Protein AF-A0A924NHC7-F1 (afdb_monomer)

Secondary structure (DSSP, 8-state):
----HHHHHHHHHHHHHTS-HHHHHHHHHHHHHHHHHHHHHHHHHT-PPEEEEE-S--HHHHHHHHHHHHHTT---EEEGGGTEEEEEHHHHHHHHHHHHHTT-SGGGGTHHHHHHHHHHSSS--

Nearest PDB structures (foldseek):
  8wkq-assembly1_UI  TM=7.981E-01  e=3.029E-03  Salmonella enterica subsp. enterica serovar Typhimurium str. LT2
  7o72-assembly1_2  TM=4.932E-01  e=1.430E+00  Saccharomyces cerevisiae S288C
  5oqj-assembly1_5  TM=5.121E-01  e=1.097E+00  Saccharomyces cerevisiae S288C
  8ebt-assembly1_D  TM=5.529E-01  e=1.528E+00  Homo sapiens

Radius of gyration: 30.37 Å; Cα contacts (8 Å, |Δi|>4): 88; chains: 1; bounding box: 50×29×104 Å

pLDDT: mean 77.82, std 13.25, range [49.94, 93.06]

Solvent-accessible surface area (backbone atoms only — not comparable to full-atom values): 7342 Å² to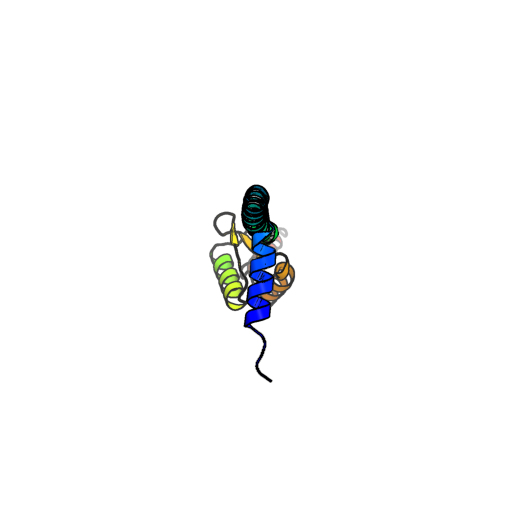tal; per-residue (Å²): 136,78,79,66,57,66,63,51,51,50,50,56,56,51,60,60,70,71,54,52,74,69,54,53,53,51,52,52,52,52,49,52,49,48,51,53,49,47,53,53,46,54,58,59,70,61,59,71,58,67,36,80,68,50,68,83,36,51,69,70,38,35,51,53,52,52,53,50,35,56,73,71,70,50,71,71,46,71,39,82,95,45,23,20,42,26,25,40,52,93,47,37,71,60,47,52,50,54,39,48,74,69,57,48,58,67,65,72,74,60,56,64,56,66,56,52,61,68,66,70,74,75,81,82,126

Structure (mmCIF, N/CA/C/O backbone):
data_AF-A0A924NHC7-F1
#
_entry.id   AF-A0A924NHC7-F1
#
loop_
_atom_site.group_PDB
_atom_site.id
_atom_site.type_symbol
_atom_site.label_atom_id
_atom_site.label_alt_id
_atom_site.label_comp_id
_atom_site.label_asym_id
_atom_site.label_entity_id
_atom_site.label_seq_id
_atom_site.pdbx_PDB_ins_code
_atom_site.Cartn_x
_atom_site.Cartn_y
_atom_site.Cartn_z
_atom_site.occupancy
_atom_site.B_iso_or_equiv
_atom_site.auth_seq_id
_atom_site.auth_comp_id
_atom_site.auth_asym_id
_atom_site.auth_atom_id
_atom_site.pdbx_PDB_model_num
ATOM 1 N N . MET A 1 1 ? -3.392 -10.323 -57.135 1.00 51.34 1 MET A N 1
ATOM 2 C CA . MET A 1 1 ? -2.752 -9.255 -56.338 1.00 51.34 1 MET A CA 1
ATOM 3 C C . MET A 1 1 ? -1.899 -9.929 -55.267 1.00 51.34 1 MET A C 1
ATOM 5 O O . MET A 1 1 ? -2.317 -10.044 -54.127 1.00 51.34 1 MET A O 1
ATOM 9 N N . ALA A 1 2 ? -0.766 -10.514 -55.671 1.00 55.06 2 ALA A N 1
ATOM 10 C CA . ALA A 1 2 ? 0.157 -11.155 -54.738 1.00 55.06 2 ALA A CA 1
ATOM 11 C C . ALA A 1 2 ? 0.988 -10.046 -54.091 1.00 55.06 2 ALA A C 1
ATOM 13 O O . ALA A 1 2 ? 1.581 -9.235 -54.802 1.00 55.06 2 ALA A O 1
ATOM 14 N N . LEU A 1 3 ? 0.944 -9.955 -52.763 1.00 63.12 3 LEU A N 1
ATOM 15 C CA . LEU A 1 3 ? 1.750 -9.003 -52.013 1.00 63.12 3 LEU A CA 1
ATOM 16 C C . LEU A 1 3 ? 3.218 -9.253 -52.351 1.00 63.12 3 LEU A C 1
ATOM 18 O O . LEU A 1 3 ? 3.720 -10.363 -52.191 1.00 63.12 3 LEU A O 1
ATOM 22 N N . ASP A 1 4 ? 3.886 -8.212 -52.833 1.00 67.31 4 ASP A N 1
ATOM 23 C CA . ASP A 1 4 ? 5.310 -8.210 -53.149 1.00 67.31 4 ASP A CA 1
ATOM 24 C C . ASP A 1 4 ? 6.122 -8.156 -51.837 1.00 67.31 4 ASP A C 1
ATOM 26 O O . ASP A 1 4 ? 6.772 -7.175 -51.468 1.00 67.31 4 ASP A O 1
ATOM 30 N N . THR A 1 5 ? 5.970 -9.213 -51.040 1.00 68.69 5 THR A N 1
ATOM 31 C CA . THR A 1 5 ? 6.629 -9.407 -49.749 1.00 68.69 5 THR A CA 1
ATOM 32 C C . THR A 1 5 ? 8.136 -9.586 -49.937 1.00 68.69 5 THR A C 1
ATOM 34 O O . THR A 1 5 ? 8.920 -9.207 -49.064 1.00 68.69 5 THR A O 1
ATOM 37 N N . ASP A 1 6 ? 8.554 -10.096 -51.095 1.00 68.25 6 ASP A N 1
ATOM 38 C CA . ASP A 1 6 ? 9.958 -10.316 -51.429 1.00 68.25 6 ASP A CA 1
ATOM 39 C C . ASP A 1 6 ? 10.716 -9.004 -51.650 1.00 68.25 6 ASP A C 1
ATOM 41 O O . ASP A 1 6 ? 11.822 -8.846 -51.125 1.00 68.25 6 ASP A O 1
ATOM 45 N N . ARG A 1 7 ? 10.117 -7.995 -52.302 1.00 67.25 7 ARG A N 1
ATOM 46 C CA . ARG A 1 7 ? 10.756 -6.671 -52.416 1.00 67.25 7 ARG A CA 1
ATOM 47 C C . ARG A 1 7 ? 10.786 -5.914 -51.096 1.00 67.25 7 ARG A C 1
ATOM 49 O O . ARG A 1 7 ? 11.722 -5.146 -50.875 1.00 67.25 7 ARG A O 1
ATOM 56 N N . MET A 1 8 ? 9.815 -6.127 -50.206 1.00 64.94 8 MET A N 1
ATOM 57 C CA . MET A 1 8 ? 9.848 -5.523 -48.869 1.00 64.94 8 MET A CA 1
ATOM 58 C C . MET A 1 8 ? 10.995 -6.081 -48.029 1.00 64.94 8 MET A C 1
ATOM 60 O O . MET A 1 8 ? 11.789 -5.309 -47.494 1.00 64.94 8 MET A O 1
ATOM 64 N N . LYS A 1 9 ? 11.147 -7.410 -47.979 1.00 65.56 9 LYS A N 1
ATOM 65 C CA . LYS A 1 9 ? 12.276 -8.054 -47.294 1.00 65.56 9 LYS A CA 1
ATOM 66 C C . LYS A 1 9 ? 13.605 -7.595 -47.893 1.00 65.56 9 LYS A C 1
ATOM 68 O O . LYS A 1 9 ? 14.490 -7.187 -47.149 1.00 65.56 9 LYS A O 1
ATOM 73 N N . ALA A 1 10 ? 13.728 -7.561 -49.221 1.00 64.75 10 ALA A N 1
ATOM 74 C CA . ALA A 1 10 ? 14.956 -7.130 -49.889 1.00 64.75 10 ALA A CA 1
ATOM 75 C C . ALA A 1 10 ? 15.346 -5.679 -49.560 1.00 64.75 10 ALA A C 1
ATOM 77 O O . ALA A 1 10 ? 16.526 -5.402 -49.361 1.00 64.75 10 ALA A O 1
ATOM 78 N N . ARG A 1 11 ? 14.378 -4.757 -49.440 1.00 63.84 11 ARG A N 1
ATOM 79 C CA . ARG A 1 11 ? 14.649 -3.366 -49.037 1.00 63.84 11 ARG A CA 1
ATOM 80 C C . ARG A 1 11 ? 15.047 -3.252 -47.571 1.00 63.84 11 ARG A C 1
ATOM 82 O O . ARG A 1 11 ? 16.005 -2.552 -47.275 1.00 63.84 11 ARG A O 1
ATOM 89 N N . VAL A 1 12 ? 14.391 -3.991 -46.680 1.00 67.44 12 VAL A N 1
ATOM 90 C CA . VAL A 1 12 ? 14.758 -4.046 -45.255 1.00 67.44 12 VAL A CA 1
ATOM 91 C C . VAL A 1 12 ? 16.177 -4.600 -45.080 1.00 67.44 12 VAL A C 1
ATOM 93 O O . VAL A 1 12 ? 16.994 -4.006 -44.380 1.00 67.44 12 VAL A O 1
ATOM 96 N N . PHE A 1 13 ? 16.511 -5.686 -45.779 1.00 63.62 13 PHE A N 1
ATOM 97 C CA . PHE A 1 13 ? 17.846 -6.285 -45.738 1.00 63.62 13 PHE A CA 1
ATOM 98 C C . PHE A 1 13 ? 18.919 -5.436 -46.443 1.00 63.62 13 PHE A C 1
ATOM 100 O O . PHE A 1 13 ? 20.068 -5.439 -46.005 1.00 63.62 13 PHE A O 1
ATOM 107 N N . ALA A 1 14 ? 18.572 -4.669 -47.483 1.00 62.41 14 ALA A N 1
ATOM 108 C CA . ALA A 1 14 ? 19.489 -3.728 -48.131 1.00 62.41 14 ALA A CA 1
ATOM 109 C C . ALA A 1 14 ? 19.769 -2.491 -47.261 1.00 62.41 14 ALA A C 1
ATOM 111 O O . ALA A 1 14 ? 20.915 -2.055 -47.184 1.00 62.41 14 ALA A O 1
ATOM 112 N N . THR A 1 15 ? 18.765 -1.972 -46.543 1.00 61.12 15 THR A N 1
ATOM 113 C CA . THR A 1 15 ? 18.957 -0.905 -45.548 1.00 61.12 15 THR A CA 1
ATOM 114 C C . THR A 1 15 ? 19.808 -1.395 -44.374 1.00 61.12 15 THR A C 1
ATOM 116 O O . THR A 1 15 ? 20.686 -0.669 -43.924 1.00 61.12 15 THR A O 1
ATOM 119 N N . LEU A 1 16 ? 19.645 -2.653 -43.940 1.00 58.78 16 LEU A N 1
ATOM 120 C CA . LEU A 1 16 ? 20.476 -3.260 -42.890 1.00 58.78 16 LEU A CA 1
ATOM 121 C C . LEU A 1 16 ? 21.951 -3.440 -43.298 1.00 58.78 16 LEU A C 1
ATOM 123 O O . LEU A 1 16 ? 22.833 -3.320 -42.453 1.00 58.78 16 LEU A O 1
ATOM 127 N N . LYS A 1 17 ? 22.237 -3.684 -44.585 1.00 60.03 17 LYS A N 1
ATOM 128 C CA . LYS A 1 17 ? 23.607 -3.872 -45.104 1.00 60.03 17 LYS A CA 1
ATOM 129 C C . LYS A 1 17 ? 24.398 -2.572 -45.308 1.00 60.03 17 LYS A C 1
ATOM 131 O O . LYS A 1 17 ? 25.601 -2.645 -45.539 1.00 60.03 17 LYS A O 1
ATOM 136 N N . GLY A 1 18 ? 23.744 -1.408 -45.237 1.00 58.97 18 GLY A N 1
ATOM 137 C CA . GLY A 1 18 ? 24.387 -0.091 -45.340 1.00 58.97 18 GLY A CA 1
ATOM 138 C C . GLY A 1 18 ? 24.928 0.457 -44.014 1.00 58.97 18 GLY A C 1
ATOM 139 O O . GLY A 1 18 ? 25.585 1.495 -44.008 1.00 58.97 18 GLY A O 1
ATOM 140 N N . PHE A 1 19 ? 24.665 -0.217 -42.892 1.00 59.81 19 PHE A N 1
ATOM 141 C CA . PHE A 1 19 ? 25.139 0.215 -41.582 1.00 59.81 19 PHE A CA 1
ATOM 142 C C . PHE A 1 19 ? 26.543 -0.327 -41.313 1.00 59.81 19 PHE A C 1
ATOM 144 O O . PHE A 1 19 ? 26.769 -1.537 -41.306 1.00 59.81 19 PHE A O 1
ATOM 151 N N . SER A 1 20 ? 27.493 0.580 -41.071 1.00 73.19 20 SER A N 1
ATOM 152 C CA . SER A 1 20 ? 28.842 0.225 -40.618 1.00 73.19 20 SER A CA 1
ATOM 153 C C . SER A 1 20 ? 28.766 -0.686 -39.379 1.00 73.19 20 SER A C 1
ATOM 155 O O . SER A 1 20 ? 27.929 -0.430 -38.505 1.00 73.19 20 SER A O 1
ATOM 157 N N . PRO A 1 21 ? 29.649 -1.695 -39.227 1.00 75.56 21 PRO A N 1
ATOM 158 C CA . PRO A 1 21 ? 29.715 -2.533 -38.026 1.00 75.56 21 PRO A CA 1
ATOM 159 C C . PRO A 1 21 ? 29.759 -1.720 -36.722 1.00 75.56 21 PRO A C 1
ATOM 161 O O . PRO A 1 21 ? 29.146 -2.103 -35.729 1.00 75.56 21 PRO A O 1
ATOM 164 N N . SER A 1 22 ? 30.406 -0.549 -36.741 1.00 73.00 22 SER A N 1
ATOM 165 C CA . SER A 1 22 ? 30.446 0.378 -35.602 1.00 73.00 22 SER A CA 1
ATOM 166 C C . SER A 1 22 ? 29.076 0.970 -35.247 1.00 73.00 22 SER A C 1
ATOM 168 O O . SER A 1 22 ? 28.771 1.156 -34.072 1.00 73.00 22 SER A O 1
ATOM 170 N N . GLN A 1 23 ? 28.220 1.225 -36.236 1.00 77.31 23 GLN A N 1
ATOM 171 C CA . GLN A 1 23 ? 26.895 1.805 -36.032 1.00 77.31 23 GLN A CA 1
ATOM 172 C C . GLN A 1 23 ? 25.916 0.783 -35.442 1.00 77.31 23 GLN A C 1
ATOM 174 O O . GLN A 1 23 ? 25.121 1.134 -34.574 1.00 77.31 23 GLN A O 1
ATOM 179 N N . LEU A 1 24 ? 26.020 -0.490 -35.838 1.00 75.94 24 LEU A N 1
ATOM 180 C CA . LEU A 1 24 ? 25.231 -1.575 -35.243 1.00 75.94 24 LEU A CA 1
ATOM 181 C C . LEU A 1 24 ? 25.596 -1.815 -33.772 1.00 75.94 24 LEU A C 1
ATOM 183 O O . LEU A 1 24 ? 24.702 -2.019 -32.952 1.00 75.94 24 LEU A O 1
ATOM 187 N N . VAL A 1 25 ? 26.883 -1.724 -33.416 1.00 85.25 25 VAL A N 1
ATOM 188 C CA . VAL A 1 25 ? 27.332 -1.824 -32.016 1.00 85.25 25 VAL A CA 1
ATOM 189 C C . VAL A 1 25 ? 26.787 -0.663 -31.179 1.00 85.25 25 VAL A C 1
ATOM 191 O O . VAL A 1 25 ? 26.264 -0.894 -30.091 1.00 85.25 25 VAL A O 1
ATOM 194 N N . ILE A 1 26 ? 26.841 0.570 -31.693 1.00 84.75 26 ILE A N 1
ATOM 195 C CA . ILE A 1 26 ? 26.316 1.754 -30.992 1.00 84.75 26 ILE A CA 1
ATOM 196 C C . ILE A 1 26 ? 24.797 1.657 -30.801 1.00 84.75 26 ILE A C 1
ATOM 198 O O . ILE A 1 26 ? 24.307 1.896 -29.700 1.00 84.75 26 ILE A O 1
ATOM 202 N N . ILE A 1 27 ? 24.045 1.264 -31.835 1.00 84.44 27 ILE A N 1
ATOM 203 C CA . ILE A 1 27 ? 22.586 1.087 -31.745 1.00 84.44 27 ILE A CA 1
ATOM 204 C C . ILE A 1 27 ? 22.238 -0.018 -30.744 1.00 84.44 27 ILE A C 1
ATOM 206 O O . ILE A 1 27 ? 21.348 0.171 -29.916 1.00 84.44 27 ILE A O 1
ATOM 210 N N . GLY A 1 28 ? 22.956 -1.145 -30.775 1.00 85.44 28 GLY A N 1
ATOM 211 C CA . GLY A 1 28 ? 22.772 -2.227 -29.809 1.00 85.44 28 GLY A CA 1
ATOM 212 C C . GLY A 1 28 ? 23.003 -1.757 -28.372 1.00 85.44 28 GLY A C 1
ATOM 213 O O . GLY A 1 28 ? 22.163 -1.992 -27.504 1.00 85.44 28 GLY A O 1
ATOM 214 N N . LEU A 1 29 ? 24.089 -1.019 -28.132 1.00 87.44 29 LEU A N 1
ATOM 215 C CA . LEU A 1 29 ? 24.423 -0.490 -26.810 1.00 87.44 29 LEU A CA 1
ATOM 216 C C . LEU A 1 29 ? 23.373 0.514 -26.310 1.00 87.44 29 LEU A C 1
ATOM 218 O O . LEU A 1 29 ? 22.914 0.412 -25.172 1.00 87.44 29 LEU A O 1
ATOM 222 N N . LEU A 1 30 ? 22.945 1.445 -27.169 1.00 87.88 30 LEU A N 1
ATOM 223 C CA . LEU A 1 30 ? 21.903 2.424 -26.850 1.00 87.88 30 LEU A CA 1
ATOM 224 C C . LEU A 1 30 ? 20.550 1.759 -26.593 1.00 87.88 30 LEU A C 1
ATOM 226 O O . LEU A 1 30 ? 19.829 2.181 -25.695 1.00 87.88 30 LEU A O 1
ATOM 230 N N . SER A 1 31 ? 20.212 0.704 -27.334 1.00 86.56 31 SER A N 1
ATOM 231 C CA . SER A 1 31 ? 18.965 -0.031 -27.133 1.00 86.56 31 SER A CA 1
ATOM 232 C C . SER A 1 31 ? 18.959 -0.764 -25.791 1.00 86.56 31 SER A C 1
ATOM 234 O O . SER A 1 31 ? 17.960 -0.721 -25.077 1.00 86.56 31 SER A O 1
ATOM 236 N N . VAL A 1 32 ? 20.072 -1.398 -25.406 1.00 89.25 32 VAL A N 1
ATOM 237 C CA . VAL A 1 32 ? 20.195 -2.071 -24.102 1.00 89.25 32 VAL A CA 1
ATOM 238 C C . VAL A 1 32 ? 20.139 -1.058 -22.956 1.00 89.25 32 VAL A C 1
ATOM 240 O O . VAL A 1 32 ? 19.406 -1.271 -21.989 1.00 89.25 32 VAL A O 1
ATOM 243 N N . LEU A 1 33 ? 20.850 0.067 -23.076 1.00 88.75 33 LEU A N 1
ATOM 244 C CA . LEU A 1 33 ? 20.806 1.159 -22.097 1.00 88.75 33 LEU A CA 1
ATOM 245 C C . LEU A 1 33 ? 19.413 1.788 -21.995 1.00 88.75 33 LEU A C 1
ATOM 247 O O . LEU A 1 33 ? 18.931 2.018 -20.891 1.00 88.75 33 LEU A O 1
ATOM 251 N N . GLY A 1 34 ? 18.747 2.020 -23.125 1.00 88.81 34 GLY A N 1
ATOM 252 C CA . GLY A 1 34 ? 17.406 2.595 -23.182 1.00 88.81 34 GLY A CA 1
ATOM 253 C C . GLY A 1 34 ? 16.349 1.685 -22.564 1.00 88.81 34 GLY A C 1
ATOM 254 O O . GLY A 1 34 ? 15.525 2.153 -21.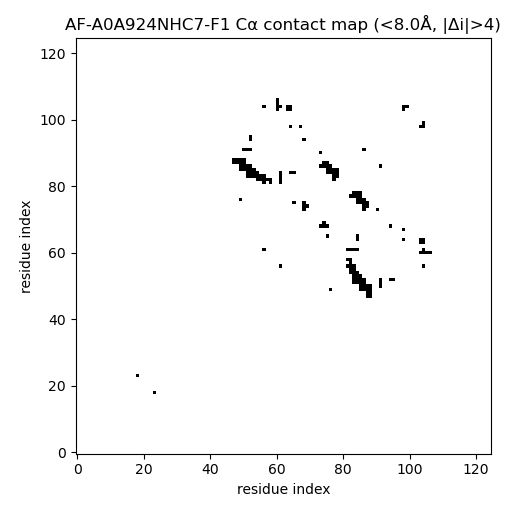786 1.00 88.81 34 GLY A O 1
ATOM 255 N N . VAL A 1 35 ? 16.398 0.378 -22.838 1.00 87.81 35 VAL A N 1
ATOM 256 C CA . VAL A 1 35 ? 15.469 -0.589 -22.232 1.00 87.81 35 VAL A CA 1
ATOM 257 C C . VAL A 1 35 ? 15.743 -0.734 -20.738 1.00 87.81 35 VAL A C 1
ATOM 259 O O . VAL A 1 35 ? 14.816 -0.653 -19.938 1.00 87.81 35 VAL A O 1
ATOM 262 N N . THR A 1 36 ? 17.007 -0.896 -20.342 1.00 86.50 36 THR A N 1
ATOM 263 C CA . THR A 1 36 ? 17.368 -1.066 -18.926 1.00 86.50 36 THR A CA 1
ATOM 264 C C . THR A 1 36 ? 17.028 0.188 -18.125 1.00 86.50 36 THR A C 1
ATOM 266 O O . THR A 1 36 ? 16.365 0.101 -17.094 1.00 86.50 36 THR A O 1
ATOM 269 N N . GLY A 1 37 ? 17.414 1.361 -18.630 1.00 85.62 37 GLY A N 1
ATOM 270 C CA . GLY A 1 37 ? 17.094 2.653 -18.033 1.00 85.62 37 GLY A CA 1
ATOM 271 C C . GLY A 1 37 ? 15.592 2.928 -18.020 1.00 85.62 37 GLY A C 1
ATOM 272 O O . GLY A 1 37 ? 15.070 3.359 -16.999 1.00 85.62 37 GLY A O 1
ATOM 273 N N . GLY A 1 38 ? 14.877 2.604 -19.099 1.00 84.12 38 GLY A N 1
ATOM 274 C CA . GLY A 1 38 ? 13.426 2.746 -19.195 1.00 84.12 38 GLY A CA 1
ATOM 275 C C . GLY A 1 38 ? 12.681 1.876 -18.185 1.00 84.12 38 GLY A C 1
ATOM 276 O O . GLY A 1 38 ? 11.797 2.371 -17.495 1.00 84.12 38 GLY A O 1
ATOM 277 N N . VAL A 1 39 ? 13.069 0.608 -18.024 1.00 82.81 39 VAL A N 1
ATOM 278 C CA . VAL A 1 39 ? 12.477 -0.293 -17.022 1.00 82.81 39 VAL A CA 1
ATOM 279 C C . VAL A 1 39 ? 12.777 0.194 -15.605 1.00 82.81 39 VAL A C 1
ATOM 281 O O . VAL A 1 39 ? 11.876 0.213 -14.768 1.00 82.81 39 VAL A O 1
ATOM 284 N N . PHE A 1 40 ? 14.009 0.628 -15.328 1.00 80.00 40 PHE A N 1
ATOM 285 C CA . PHE A 1 40 ? 14.380 1.158 -14.014 1.00 80.00 40 PHE A CA 1
ATOM 286 C C . PHE A 1 40 ? 13.630 2.459 -13.694 1.00 80.00 40 PHE A C 1
ATOM 288 O O . PHE A 1 40 ? 13.122 2.622 -12.588 1.00 80.00 40 PHE A O 1
ATOM 295 N N . PHE A 1 41 ? 13.495 3.349 -14.679 1.00 77.88 41 PHE A N 1
ATOM 296 C CA . PHE A 1 41 ? 12.772 4.612 -14.562 1.00 77.88 41 PHE A CA 1
ATOM 297 C C . PHE A 1 41 ? 11.266 4.400 -14.385 1.00 77.88 41 PHE A C 1
ATOM 299 O O . PHE A 1 41 ? 10.681 4.990 -13.484 1.00 77.88 41 PHE A O 1
ATOM 306 N N . LEU A 1 42 ? 10.643 3.505 -15.162 1.00 72.06 42 LEU A N 1
ATOM 307 C CA . LEU A 1 42 ? 9.240 3.122 -14.966 1.00 72.06 42 LEU A CA 1
ATOM 308 C C . LEU A 1 42 ? 9.030 2.532 -13.573 1.00 72.06 42 LEU A C 1
ATOM 310 O O . LEU A 1 42 ? 8.053 2.860 -12.910 1.00 72.06 42 LEU A O 1
ATOM 314 N N . ARG A 1 43 ? 9.955 1.695 -13.100 1.00 74.62 43 ARG A N 1
ATOM 315 C CA . ARG A 1 43 ? 9.878 1.088 -11.769 1.00 74.62 43 ARG A CA 1
ATOM 316 C C . ARG A 1 43 ? 10.076 2.112 -10.643 1.00 74.62 43 ARG A C 1
ATOM 318 O O . ARG A 1 43 ? 9.448 1.964 -9.600 1.00 74.62 43 ARG A O 1
ATOM 325 N N . TRP A 1 44 ? 10.894 3.145 -10.860 1.00 67.44 44 TRP A N 1
ATOM 326 C CA . TRP A 1 44 ? 11.135 4.239 -9.912 1.00 67.44 44 TRP A CA 1
ATOM 327 C C . TRP A 1 44 ? 9.993 5.263 -9.875 1.00 67.44 44 TRP A C 1
ATOM 329 O O . TRP A 1 44 ? 9.552 5.641 -8.798 1.00 67.44 44 TRP A O 1
ATOM 339 N N . VAL A 1 45 ? 9.439 5.653 -11.027 1.00 64.94 45 VAL A N 1
ATOM 340 C CA . VAL A 1 45 ? 8.258 6.536 -11.107 1.00 64.94 45 VAL A CA 1
ATOM 341 C C . VAL A 1 45 ? 7.001 5.853 -10.566 1.00 64.94 45 VAL A C 1
ATOM 343 O O . VAL A 1 45 ? 6.108 6.515 -10.045 1.00 64.94 45 VAL A O 1
ATOM 346 N N . SER A 1 46 ? 6.936 4.525 -10.647 1.00 58.41 46 SER A N 1
ATOM 347 C CA . SER A 1 46 ? 5.776 3.758 -10.191 1.00 58.41 46 SER A CA 1
ATOM 348 C C . SER A 1 46 ? 5.782 3.440 -8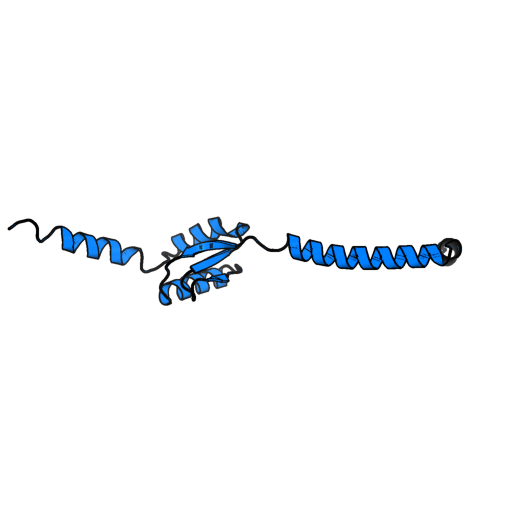.697 1.00 58.41 46 SER A C 1
ATOM 350 O O . SER A 1 46 ? 4.938 2.650 -8.283 1.00 58.41 46 SER A O 1
ATOM 352 N N . THR A 1 47 ? 6.687 3.982 -7.866 1.00 59.28 47 THR A N 1
ATOM 353 C CA . THR A 1 47 ? 6.530 3.828 -6.410 1.00 59.28 47 THR A CA 1
ATOM 354 C C . THR A 1 47 ? 5.315 4.635 -5.967 1.00 59.28 47 THR A C 1
ATOM 356 O O . THR A 1 47 ? 5.395 5.865 -5.950 1.00 59.28 47 THR A O 1
ATOM 359 N N . PRO A 1 48 ? 4.190 3.987 -5.607 1.00 64.00 48 PRO A N 1
ATOM 360 C CA . PRO A 1 48 ? 3.021 4.711 -5.150 1.00 64.00 48 PRO A CA 1
ATOM 361 C C . PRO A 1 48 ? 3.414 5.398 -3.849 1.00 64.00 48 PRO A C 1
ATOM 363 O O . PRO A 1 48 ? 3.919 4.742 -2.935 1.00 64.00 48 PRO A O 1
ATOM 366 N N . THR A 1 49 ? 3.211 6.707 -3.751 1.00 78.56 49 THR A N 1
ATOM 367 C CA . THR A 1 49 ? 3.325 7.386 -2.463 1.00 78.56 49 THR A CA 1
ATOM 368 C C . THR A 1 49 ? 2.286 6.772 -1.534 1.00 78.56 49 THR A C 1
ATOM 370 O O . THR A 1 49 ? 1.098 6.758 -1.851 1.00 78.56 49 THR A O 1
ATOM 373 N N . TYR A 1 50 ? 2.729 6.213 -0.412 1.00 87.38 50 TYR A N 1
ATOM 374 C CA . TYR A 1 50 ? 1.836 5.679 0.608 1.00 87.38 50 TYR A CA 1
ATOM 375 C C . TYR A 1 50 ? 1.584 6.765 1.645 1.00 87.38 50 TYR A C 1
ATOM 377 O O . TYR A 1 50 ? 2.527 7.305 2.221 1.00 87.38 50 TYR A O 1
ATOM 385 N N . GLY A 1 51 ? 0.316 7.080 1.879 1.00 89.62 51 GLY A N 1
ATOM 386 C CA . GLY A 1 51 ? -0.094 7.972 2.953 1.00 89.62 51 GLY A CA 1
ATOM 387 C C . GLY A 1 51 ? -0.618 7.183 4.147 1.00 89.62 51 GLY A C 1
ATOM 388 O O . GLY A 1 51 ? -1.094 6.055 4.009 1.00 89.62 51 GLY A O 1
ATOM 389 N N . VAL A 1 52 ? -0.525 7.785 5.331 1.00 92.44 52 VAL A N 1
ATOM 390 C CA . VAL A 1 52 ? -1.066 7.203 6.562 1.00 92.44 52 VAL A CA 1
ATOM 391 C C . VAL A 1 52 ? -2.589 7.311 6.524 1.00 92.44 52 VAL A C 1
ATOM 393 O O . VAL A 1 52 ? -3.143 8.416 6.521 1.00 92.44 52 VAL A O 1
ATOM 396 N N . LEU A 1 53 ? -3.255 6.157 6.484 1.00 90.56 53 LEU A N 1
ATOM 397 C CA . LEU A 1 53 ? -4.707 6.078 6.577 1.00 90.56 53 LEU A CA 1
ATOM 398 C C . LEU A 1 53 ? -5.133 6.281 8.032 1.00 90.56 53 LEU A C 1
ATOM 400 O O . LEU A 1 53 ? -5.855 7.230 8.325 1.00 90.56 53 LEU A O 1
ATOM 404 N N . LEU A 1 54 ? -4.618 5.421 8.920 1.00 89.94 54 LEU A N 1
ATOM 405 C CA . LEU A 1 54 ? -4.812 5.439 10.372 1.00 89.94 54 LEU A CA 1
ATOM 406 C C . LEU A 1 54 ? -3.505 5.063 11.085 1.00 89.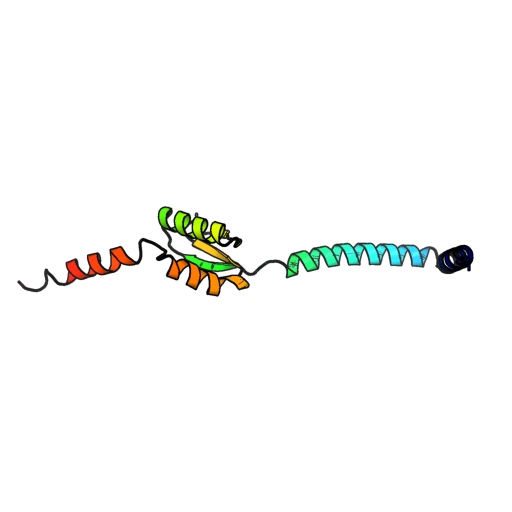94 54 LEU A C 1
ATOM 408 O O . LEU A 1 54 ? -2.729 4.247 10.582 1.00 89.94 54 LEU A O 1
ATOM 412 N N . ALA A 1 55 ? -3.283 5.640 12.264 1.00 90.69 55 ALA A N 1
ATOM 413 C CA . ALA A 1 55 ? -2.130 5.388 13.127 1.00 90.69 55 ALA A CA 1
ATOM 414 C C . ALA A 1 55 ? -2.578 5.217 14.583 1.00 90.69 55 ALA A C 1
ATOM 416 O O . ALA A 1 55 ? -3.652 5.687 14.951 1.00 90.69 55 ALA A O 1
ATOM 417 N N . GLY A 1 56 ? -1.743 4.568 15.398 1.00 87.00 56 GLY A N 1
ATOM 418 C CA . GLY A 1 56 ? -2.051 4.312 16.809 1.00 87.00 56 GLY A CA 1
ATOM 419 C C . GLY A 1 56 ? -3.161 3.280 17.010 1.00 87.00 56 GLY A C 1
ATOM 420 O O . GLY A 1 56 ? -3.872 3.341 18.003 1.00 87.00 56 GLY A O 1
ATOM 421 N N . LEU A 1 57 ? -3.336 2.366 16.054 1.00 86.12 57 LEU A N 1
ATOM 422 C CA . LEU A 1 57 ? -4.319 1.296 16.143 1.00 86.12 57 LEU A CA 1
ATOM 423 C C . LEU A 1 57 ? -3.815 0.180 17.055 1.00 86.12 57 LEU A C 1
ATOM 425 O O . LEU A 1 57 ? -2.675 -0.275 16.920 1.00 86.12 57 LEU A O 1
ATOM 429 N N . ASP A 1 58 ? -4.704 -0.327 17.901 1.00 88.69 58 ASP A N 1
ATOM 430 C CA . ASP A 1 58 ? -4.500 -1.614 18.548 1.00 88.69 58 ASP A CA 1
ATOM 431 C C . ASP A 1 58 ? -4.564 -2.755 17.518 1.00 88.69 58 ASP A C 1
ATOM 433 O O . ASP A 1 58 ? -5.223 -2.628 16.477 1.00 88.69 58 ASP A O 1
ATOM 437 N N . PRO A 1 59 ? -3.943 -3.919 17.794 1.00 86.56 59 PRO A N 1
ATOM 438 C CA . PRO A 1 59 ? -3.911 -5.046 16.858 1.00 86.56 59 PRO A CA 1
ATOM 439 C C . PRO A 1 59 ? -5.297 -5.485 16.360 1.00 86.56 59 PRO A C 1
ATOM 441 O O . PRO A 1 59 ? -5.445 -5.898 15.210 1.00 86.56 59 PRO A O 1
ATOM 444 N N . LYS A 1 60 ? -6.324 -5.368 17.213 1.00 87.12 60 LYS A N 1
ATOM 445 C CA . LYS A 1 60 ? -7.714 -5.704 16.879 1.00 87.12 60 LYS A CA 1
ATOM 446 C C . LYS A 1 60 ? -8.306 -4.744 15.843 1.00 87.12 60 LYS A C 1
ATOM 448 O O . LYS A 1 60 ? -8.927 -5.198 14.882 1.00 87.12 60 LYS A O 1
ATOM 453 N N . ASP A 1 61 ? -8.087 -3.442 16.008 1.00 88.44 61 ASP A N 1
ATOM 454 C CA . ASP A 1 61 ? -8.567 -2.432 15.064 1.00 88.44 61 ASP A CA 1
ATOM 455 C C . ASP A 1 61 ? -7.776 -2.479 13.753 1.00 88.44 61 ASP A C 1
ATOM 457 O O . ASP A 1 61 ? -8.362 -2.402 12.674 1.00 88.44 61 ASP A O 1
ATOM 461 N N . ALA A 1 62 ? -6.459 -2.703 13.818 1.00 89.50 62 ALA A N 1
ATOM 462 C CA . ALA A 1 62 ? -5.629 -2.906 12.632 1.00 89.50 62 ALA A CA 1
ATOM 463 C C . ALA A 1 62 ? -6.093 -4.118 11.801 1.00 89.50 62 ALA A C 1
ATOM 465 O O . ALA A 1 62 ? -6.169 -4.035 10.572 1.00 89.50 62 ALA A O 1
ATOM 466 N N . ALA A 1 63 ? -6.466 -5.226 12.452 1.00 89.56 63 ALA A N 1
ATOM 467 C CA . ALA A 1 63 ? -7.035 -6.394 11.780 1.00 89.56 63 ALA A CA 1
ATOM 468 C C . ALA A 1 63 ? -8.380 -6.076 11.097 1.00 89.56 63 ALA A C 1
ATOM 470 O O . ALA A 1 63 ? -8.591 -6.458 9.947 1.00 89.56 63 ALA A O 1
ATOM 471 N N . ALA A 1 64 ? -9.268 -5.331 11.760 1.00 90.19 64 ALA A N 1
ATOM 472 C CA . ALA A 1 64 ? -10.552 -4.934 11.180 1.00 90.19 64 ALA A CA 1
ATOM 473 C C . ALA A 1 64 ? -10.387 -3.992 9.970 1.00 90.19 64 ALA A C 1
ATOM 475 O O . ALA A 1 64 ? -11.017 -4.192 8.930 1.00 90.19 64 ALA A O 1
ATOM 476 N N . VAL A 1 65 ? -9.494 -3.003 10.070 1.00 90.44 65 VAL A N 1
ATOM 477 C CA . VAL A 1 65 ? -9.203 -2.050 8.985 1.00 90.44 65 VAL A CA 1
ATOM 478 C C . VAL A 1 65 ? -8.563 -2.753 7.785 1.00 90.44 65 VAL A C 1
ATOM 480 O O . VAL A 1 65 ? -8.962 -2.515 6.647 1.00 90.44 65 VAL A O 1
ATOM 483 N N . THR A 1 66 ? -7.607 -3.656 8.011 1.00 91.44 66 THR A N 1
ATOM 484 C CA . THR A 1 66 ? -6.962 -4.414 6.921 1.00 91.44 66 THR A CA 1
ATOM 485 C C . THR A 1 66 ? -7.910 -5.406 6.247 1.00 91.44 66 THR A C 1
ATOM 487 O O . THR A 1 66 ? -7.861 -5.546 5.026 1.00 91.44 66 THR A O 1
ATOM 490 N N . ALA A 1 67 ? -8.830 -6.030 6.989 1.00 91.69 67 ALA A N 1
ATOM 491 C CA . ALA A 1 67 ? -9.886 -6.862 6.409 1.00 91.69 67 ALA A CA 1
ATOM 492 C C . ALA A 1 67 ? -10.830 -6.050 5.503 1.00 91.69 67 ALA A C 1
ATOM 494 O O . ALA A 1 67 ? -11.193 -6.497 4.409 1.00 91.69 67 ALA A O 1
ATOM 495 N N . LYS A 1 68 ? -11.185 -4.827 5.922 1.00 91.25 68 LYS A N 1
ATOM 496 C CA . LYS A 1 68 ? -11.992 -3.905 5.114 1.00 91.25 68 LYS A CA 1
ATOM 497 C C . LYS A 1 68 ? -11.263 -3.481 3.835 1.00 91.25 68 LYS A C 1
ATOM 499 O O . LYS A 1 68 ? -11.824 -3.625 2.753 1.00 91.25 68 LYS A O 1
ATOM 504 N N . LEU A 1 69 ? -9.997 -3.075 3.941 1.00 91.25 69 LEU A N 1
ATOM 505 C CA . LEU A 1 69 ? -9.147 -2.727 2.791 1.00 91.25 69 LEU A CA 1
ATOM 506 C C . LEU A 1 69 ? -8.973 -3.893 1.808 1.00 91.25 69 LEU A C 1
ATOM 508 O O . LEU A 1 69 ? -8.989 -3.690 0.594 1.00 91.25 69 LEU A O 1
ATOM 512 N N . GLY A 1 70 ? -8.844 -5.120 2.322 1.00 90.38 70 GLY A N 1
ATOM 513 C CA . GLY A 1 70 ? -8.792 -6.332 1.505 1.00 90.38 70 GLY A CA 1
ATOM 514 C C . GLY A 1 70 ? -10.095 -6.586 0.744 1.00 90.38 70 GLY A C 1
ATOM 515 O O . GLY A 1 70 ? -10.056 -6.966 -0.423 1.00 90.38 70 GLY A O 1
ATOM 516 N N . THR A 1 71 ? -11.240 -6.308 1.371 1.00 90.69 71 THR A N 1
ATOM 517 C CA . THR A 1 71 ? -12.559 -6.384 0.716 1.00 90.69 71 THR A CA 1
ATOM 518 C C . THR A 1 71 ? -12.702 -5.327 -0.382 1.00 90.69 71 THR A C 1
ATOM 520 O O . THR A 1 71 ? -13.255 -5.612 -1.441 1.00 90.69 71 THR A O 1
ATOM 523 N N . ASP A 1 72 ? -12.150 -4.133 -0.160 1.00 87.75 72 ASP A N 1
ATOM 524 C CA . ASP A 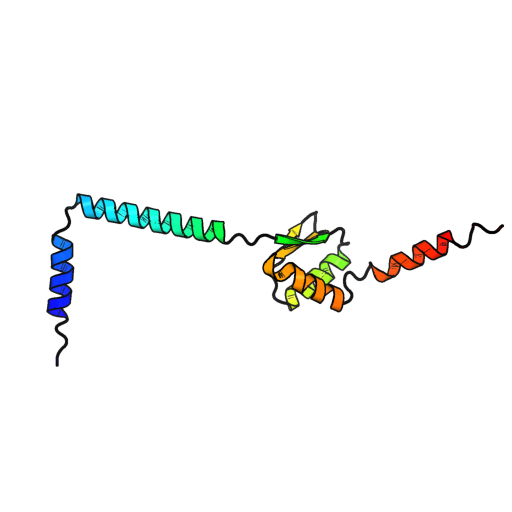1 72 ? -12.170 -3.024 -1.121 1.00 87.75 72 ASP A CA 1
ATOM 525 C C . ASP A 1 72 ? -11.125 -3.188 -2.247 1.00 87.75 72 ASP A C 1
ATOM 527 O O . ASP A 1 72 ? -11.092 -2.398 -3.194 1.00 87.75 72 ASP A O 1
ATOM 531 N N . GLY A 1 73 ? -10.289 -4.235 -2.183 1.00 89.19 73 GLY A N 1
ATOM 532 C CA . GLY A 1 73 ? -9.274 -4.550 -3.190 1.00 89.19 73 GLY A CA 1
ATOM 533 C C . GLY A 1 73 ? -8.107 -3.560 -3.219 1.00 89.19 73 GLY A C 1
ATOM 534 O O . GLY A 1 73 ? -7.440 -3.421 -4.246 1.00 89.19 73 GLY A O 1
ATOM 535 N N . VAL A 1 74 ? -7.862 -2.846 -2.117 1.00 89.75 74 VAL A N 1
ATOM 536 C CA . VAL A 1 74 ? -6.849 -1.790 -2.039 1.00 89.75 74 VAL A CA 1
ATOM 537 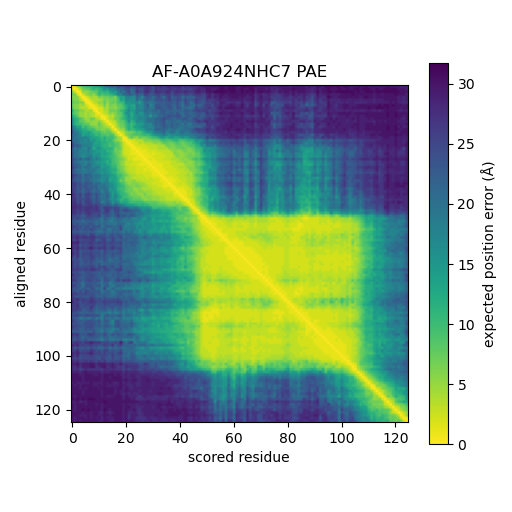C C . VAL A 1 74 ? -5.552 -2.326 -1.444 1.00 89.75 74 VAL A C 1
ATOM 539 O O . VAL A 1 74 ? -5.534 -2.957 -0.388 1.00 89.75 74 VAL A O 1
ATOM 542 N N . ALA A 1 75 ? -4.434 -2.041 -2.115 1.00 89.81 75 ALA A N 1
ATOM 543 C CA . ALA A 1 75 ? -3.112 -2.348 -1.586 1.00 89.81 75 ALA A CA 1
ATOM 544 C C . ALA A 1 75 ? -2.868 -1.572 -0.283 1.00 89.81 75 ALA A C 1
ATOM 546 O O . ALA A 1 75 ? -3.110 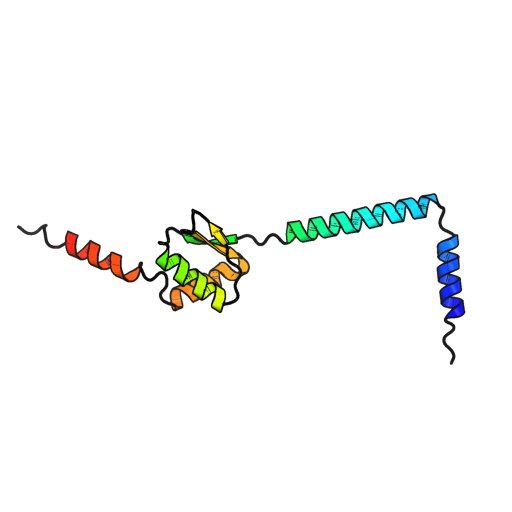-0.369 -0.216 1.00 89.81 75 ALA A O 1
ATOM 547 N N . TYR A 1 76 ? -2.343 -2.240 0.739 1.00 90.12 76 TYR A N 1
ATOM 548 C CA . TYR A 1 76 ? -2.039 -1.618 2.024 1.00 90.12 76 TYR A CA 1
ATOM 549 C C . TYR A 1 76 ? -0.656 -2.030 2.522 1.00 90.12 76 TYR A C 1
ATOM 551 O O . TYR A 1 76 ? -0.100 -3.057 2.128 1.00 90.12 76 TYR A O 1
ATOM 559 N N . LYS A 1 77 ? -0.091 -1.215 3.410 1.00 90.38 77 LYS A N 1
ATOM 560 C CA . LYS A 1 77 ? 1.178 -1.480 4.083 1.00 90.38 77 LYS A CA 1
ATOM 561 C C . LYS A 1 77 ? 1.034 -1.212 5.572 1.00 90.38 77 LYS A C 1
ATOM 563 O O . LYS A 1 77 ? 0.402 -0.240 5.970 1.00 90.38 77 LYS A O 1
ATOM 568 N N . LEU A 1 78 ? 1.643 -2.062 6.388 1.00 90.88 78 LEU A N 1
ATOM 569 C CA . LEU A 1 78 ? 1.694 -1.886 7.835 1.00 90.88 78 LEU A CA 1
ATOM 570 C C . LEU A 1 78 ? 3.044 -1.284 8.242 1.00 90.88 78 LEU A C 1
ATOM 572 O O . LEU A 1 78 ? 4.086 -1.652 7.698 1.00 90.88 78 LEU A O 1
ATOM 576 N N . SER A 1 79 ? 3.020 -0.353 9.192 1.00 89.56 79 SER A N 1
ATOM 577 C CA . SER A 1 79 ? 4.202 0.249 9.821 1.00 89.56 79 SER A CA 1
ATOM 578 C C . SER A 1 79 ? 4.020 0.319 11.340 1.00 89.56 79 SER A C 1
ATOM 580 O O . SER A 1 79 ? 2.952 -0.014 11.858 1.00 89.56 79 SER A O 1
ATOM 582 N N . GLY A 1 80 ? 5.071 0.706 12.068 1.00 82.00 80 GLY A N 1
ATOM 583 C CA . GLY A 1 80 ? 5.019 0.863 13.527 1.00 82.00 80 GLY A CA 1
ATOM 584 C C . GLY A 1 80 ? 4.613 -0.424 14.250 1.00 82.00 80 GLY A C 1
ATOM 585 O O . GLY A 1 80 ? 3.764 -0.390 15.136 1.00 82.00 80 GLY A O 1
ATOM 586 N N . GLY A 1 81 ? 5.128 -1.575 13.803 1.00 85.44 81 GLY A N 1
ATOM 587 C CA . GLY A 1 81 ? 4.787 -2.884 14.373 1.00 85.44 81 GLY A CA 1
ATOM 588 C C . GLY A 1 81 ? 3.356 -3.366 14.094 1.00 85.44 81 GLY A C 1
ATOM 589 O O . GLY A 1 81 ? 2.899 -4.285 14.760 1.00 85.44 81 GLY A O 1
ATOM 590 N N . GLY A 1 82 ? 2.647 -2.762 13.131 1.00 85.75 82 GLY A N 1
ATOM 591 C CA . GLY A 1 82 ? 1.254 -3.101 12.806 1.00 85.75 82 GLY A CA 1
ATOM 592 C C . GLY A 1 82 ? 0.221 -2.110 13.346 1.00 85.75 82 GLY A C 1
ATOM 593 O O . GLY A 1 82 ? -0.947 -2.212 12.991 1.00 85.75 82 GLY A O 1
ATOM 594 N N . SER A 1 83 ? 0.648 -1.116 14.128 1.00 88.00 83 SER A N 1
ATOM 595 C CA . SER A 1 83 ? -0.225 -0.064 14.676 1.00 88.00 83 SER A CA 1
ATOM 596 C C . SER A 1 83 ? -0.604 1.026 13.668 1.00 88.00 83 SER A C 1
ATOM 598 O O . SER A 1 83 ? -1.417 1.904 13.956 1.00 88.00 83 SER A O 1
ATOM 600 N N . THR A 1 84 ? 0.021 1.030 12.490 1.00 91.88 84 THR A N 1
ATOM 601 C CA . THR A 1 84 ? -0.186 2.059 11.468 1.00 91.88 84 THR A CA 1
ATOM 602 C C . THR A 1 84 ? -0.469 1.412 10.125 1.00 91.88 84 THR A C 1
ATOM 604 O O . THR A 1 84 ? 0.331 0.606 9.644 1.00 91.88 84 THR A O 1
ATOM 607 N N . VAL A 1 85 ? -1.578 1.805 9.500 1.00 92.31 85 VAL A N 1
ATOM 608 C CA . VAL A 1 85 ? -2.010 1.321 8.186 1.00 92.31 85 VAL A CA 1
ATOM 609 C C . VAL A 1 85 ? -1.803 2.431 7.163 1.00 92.31 85 VAL A C 1
ATOM 611 O O . VAL A 1 85 ? -2.290 3.551 7.324 1.00 92.31 85 VAL A O 1
ATOM 614 N N . LEU A 1 86 ? -1.072 2.116 6.099 1.00 93.06 86 LEU A N 1
ATOM 615 C CA . LEU A 1 86 ? -0.800 3.012 4.987 1.00 93.06 86 LEU A CA 1
ATOM 616 C C . LEU A 1 86 ? -1.442 2.484 3.708 1.00 93.06 86 LEU A C 1
ATOM 618 O O . LEU A 1 86 ? -1.424 1.281 3.451 1.00 93.06 86 LEU A O 1
ATOM 622 N N . VAL A 1 87 ? -1.942 3.395 2.880 1.00 92.81 87 VAL A N 1
ATOM 623 C CA . VAL A 1 87 ? -2.566 3.092 1.583 1.00 92.81 87 VAL A CA 1
ATOM 624 C C . VAL A 1 87 ? -2.002 4.011 0.497 1.00 92.81 87 VAL A C 1
ATOM 626 O O . VAL A 1 87 ? -1.461 5.072 0.828 1.00 92.81 87 VAL A O 1
ATOM 629 N N . PRO A 1 88 ? -2.097 3.642 -0.793 1.00 91.31 88 PRO A N 1
ATOM 630 C CA . PRO A 1 88 ? -1.747 4.527 -1.892 1.00 91.31 88 PRO A CA 1
ATOM 631 C C . PRO A 1 88 ? -2.447 5.877 -1.743 1.00 91.31 88 PRO A C 1
ATOM 633 O O . PRO A 1 88 ? -3.651 5.933 -1.497 1.00 91.31 88 PRO A O 1
ATOM 636 N N . GLN A 1 89 ? -1.703 6.967 -1.917 1.00 88.44 89 GLN A N 1
ATOM 637 C CA . GLN A 1 89 ? -2.218 8.324 -1.748 1.00 88.44 89 GLN A CA 1
ATOM 638 C C . GLN A 1 89 ? -3.427 8.599 -2.660 1.00 88.44 89 GLN A C 1
ATOM 640 O O . GLN A 1 89 ? -4.342 9.310 -2.265 1.00 88.44 89 GLN A O 1
ATOM 645 N N . SER A 1 90 ? -3.476 7.966 -3.837 1.00 87.81 90 SER A N 1
ATOM 646 C CA . SER A 1 90 ? -4.613 8.005 -4.768 1.00 87.81 90 SER A CA 1
ATOM 647 C C . SER A 1 90 ? -5.923 7.460 -4.191 1.00 87.81 90 SER A C 1
ATOM 649 O O . SER A 1 90 ? -6.995 7.851 -4.638 1.00 87.81 90 SER A O 1
ATOM 651 N N . SER A 1 91 ? -5.843 6.534 -3.234 1.00 88.88 91 SER A N 1
ATOM 652 C CA . SER A 1 91 ? -6.999 5.876 -2.616 1.00 88.88 91 SER A CA 1
ATOM 653 C C . SER A 1 91 ? -7.278 6.392 -1.205 1.00 88.88 91 SER A C 1
ATOM 655 O O . SER A 1 91 ? -8.302 6.057 -0.625 1.00 88.88 91 SER A O 1
ATOM 657 N N . LEU A 1 92 ? -6.388 7.212 -0.645 1.00 90.69 92 LEU A N 1
ATOM 658 C CA . LEU A 1 92 ? -6.396 7.592 0.763 1.00 90.69 92 LEU A CA 1
ATOM 659 C C . LEU A 1 92 ? -7.704 8.256 1.202 1.00 90.69 92 LEU A C 1
ATOM 661 O O . LEU A 1 92 ? -8.301 7.812 2.177 1.00 90.69 92 LEU A O 1
ATOM 665 N N . ASP A 1 93 ? -8.184 9.267 0.480 1.00 91.4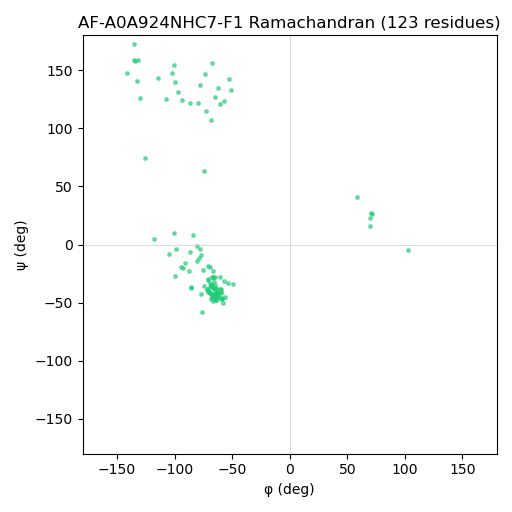4 93 ASP A N 1
ATOM 666 C CA . ASP A 1 93 ? -9.412 9.977 0.865 1.00 91.44 93 ASP A CA 1
ATOM 667 C C . ASP A 1 93 ? -10.659 9.094 0.728 1.00 91.44 93 ASP A C 1
ATOM 669 O O . ASP A 1 93 ? -11.558 9.135 1.571 1.00 91.44 93 ASP A O 1
ATOM 673 N N . LYS A 1 94 ? -10.683 8.229 -0.293 1.00 91.81 94 LYS A N 1
ATOM 674 C CA . LYS A 1 94 ? -11.757 7.251 -0.496 1.00 91.81 94 LYS A CA 1
ATOM 675 C C . LYS A 1 94 ? -11.795 6.232 0.641 1.00 91.81 94 LYS A C 1
ATOM 677 O O . LYS A 1 94 ? -12.862 5.969 1.189 1.00 91.81 94 LYS A O 1
ATOM 682 N N . GLU A 1 95 ? -10.642 5.683 1.010 1.00 92.88 95 GLU A N 1
ATOM 683 C CA . GLU A 1 95 ? -10.546 4.693 2.080 1.00 92.88 95 GLU A CA 1
ATOM 684 C C . GLU A 1 95 ? -10.839 5.306 3.449 1.00 92.88 95 GLU A C 1
ATOM 686 O O . GLU A 1 95 ? -11.492 4.665 4.266 1.00 92.88 95 GLU A O 1
ATOM 691 N N . ARG A 1 96 ? -10.463 6.570 3.693 1.00 89.81 96 ARG A N 1
ATOM 692 C CA . ARG A 1 96 ? -10.869 7.286 4.916 1.00 89.81 96 ARG A CA 1
ATOM 693 C C . ARG A 1 96 ? -12.381 7.305 5.064 1.00 89.81 96 ARG A C 1
ATOM 695 O O . ARG A 1 96 ? -12.894 7.012 6.140 1.00 89.81 96 ARG A O 1
ATOM 702 N N . LEU A 1 97 ? -13.083 7.610 3.976 1.00 90.19 97 LEU A N 1
ATOM 703 C CA . LEU A 1 97 ? -14.537 7.617 3.970 1.00 90.19 97 LEU A CA 1
ATOM 704 C C . LEU A 1 97 ? -15.118 6.199 4.093 1.00 90.19 97 LEU A C 1
ATOM 706 O O . LEU A 1 97 ? -16.056 6.010 4.859 1.00 90.19 97 LEU A O 1
ATOM 710 N N . SER A 1 98 ? -14.554 5.206 3.395 1.00 90.19 98 SER A N 1
ATOM 711 C CA . SER A 1 98 ? -14.990 3.796 3.450 1.00 90.19 98 SER A CA 1
ATOM 712 C C . SER A 1 98 ? -14.882 3.214 4.863 1.00 90.19 98 SER A C 1
ATOM 714 O O . SER A 1 98 ? -15.821 2.606 5.376 1.00 90.19 98 SER A O 1
ATOM 716 N N . VAL A 1 99 ? -13.745 3.443 5.521 1.00 89.94 99 VAL A N 1
ATOM 717 C CA . VAL A 1 99 ? -13.461 2.962 6.877 1.00 89.94 99 VAL A CA 1
ATOM 718 C C . VAL A 1 99 ? -14.333 3.690 7.904 1.00 89.94 99 VAL A C 1
ATOM 720 O O . VAL A 1 99 ? -14.919 3.035 8.765 1.00 89.94 99 VAL A O 1
ATOM 723 N N . ALA A 1 100 ? -14.509 5.009 7.771 1.00 86.88 100 ALA A N 1
ATOM 724 C CA . ALA A 1 100 ? -15.429 5.767 8.619 1.00 86.88 100 ALA A CA 1
ATOM 725 C C . ALA A 1 100 ? -16.888 5.307 8.449 1.00 86.88 100 ALA A C 1
ATOM 727 O O . ALA A 1 100 ? -17.600 5.136 9.435 1.00 86.88 100 ALA A O 1
ATOM 728 N N . ALA A 1 101 ? -17.326 5.042 7.213 1.00 86.25 101 ALA A N 1
ATOM 729 C CA . ALA A 1 101 ? -18.664 4.523 6.923 1.00 86.25 101 ALA A CA 1
ATOM 730 C C . ALA A 1 101 ? -18.888 3.116 7.501 1.00 86.25 101 ALA A C 1
ATOM 732 O O . ALA A 1 101 ? -20.014 2.757 7.836 1.00 86.25 101 ALA A O 1
ATOM 73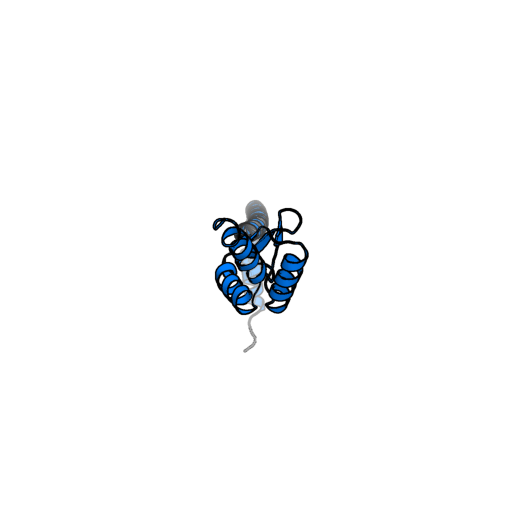3 N N . ALA A 1 102 ? -17.817 2.332 7.649 1.00 85.94 102 ALA A N 1
ATOM 734 C CA . ALA A 1 102 ? -17.835 1.032 8.309 1.00 85.94 102 ALA A CA 1
ATOM 735 C C . ALA A 1 102 ? -17.797 1.118 9.850 1.00 85.94 102 ALA A C 1
ATOM 737 O O . ALA A 1 102 ? -17.827 0.080 10.507 1.00 85.94 102 ALA A O 1
ATOM 738 N N . GLY A 1 103 ? -17.719 2.322 10.434 1.00 82.50 103 GLY A N 1
ATOM 739 C CA . GLY A 1 103 ? -17.631 2.514 11.885 1.00 82.50 103 GLY A CA 1
ATOM 740 C C . GLY A 1 103 ? -16.280 2.108 12.480 1.00 82.50 103 GLY A C 1
ATOM 741 O O . GLY A 1 103 ? -16.210 1.717 13.642 1.00 82.50 103 GLY A O 1
ATOM 742 N N . LEU A 1 104 ? -15.212 2.152 11.680 1.00 83.31 104 LEU A N 1
ATOM 743 C CA . LEU A 1 104 ? -13.859 1.801 12.099 1.00 83.31 104 LEU A CA 1
ATOM 744 C C . LEU A 1 104 ? -13.009 3.059 12.353 1.00 83.31 104 LEU A C 1
ATOM 746 O O . LEU A 1 104 ? -13.164 4.054 11.639 1.00 83.31 104 LEU A O 1
ATOM 750 N N . PRO A 1 105 ? -12.058 3.014 13.306 1.00 72.62 105 PRO A N 1
ATOM 751 C CA . PRO A 1 105 ? -11.740 1.900 14.208 1.00 72.62 105 PRO A CA 1
ATOM 752 C C . PRO A 1 105 ? -12.804 1.726 15.303 1.00 72.62 105 PRO A C 1
ATOM 754 O O . PRO A 1 105 ? -13.392 2.705 15.756 1.00 72.62 105 PRO A O 1
ATOM 757 N N . ALA A 1 106 ? -13.051 0.486 15.733 1.00 67.94 106 ALA A N 1
ATOM 758 C CA . ALA A 1 106 ? -14.161 0.178 16.638 1.00 67.94 106 ALA A CA 1
ATOM 759 C C . ALA A 1 106 ? -13.975 0.794 18.041 1.00 67.94 106 ALA A C 1
ATOM 761 O O . ALA A 1 106 ? -14.957 1.022 18.745 1.00 67.94 106 ALA A O 1
ATOM 762 N N . GLY A 1 107 ? -12.731 1.093 18.440 1.00 61.28 107 GLY A N 1
ATOM 763 C CA . GLY A 1 107 ? -12.405 1.688 19.741 1.00 61.28 107 GLY A CA 1
ATOM 764 C C . GLY A 1 107 ? -12.723 3.183 19.894 1.00 61.28 107 GLY A C 1
ATOM 765 O O . GLY A 1 107 ? -12.938 3.648 21.011 1.00 61.28 107 GLY A O 1
ATOM 766 N N . SER A 1 108 ? -12.832 3.959 18.808 1.00 57.72 108 SER A N 1
ATOM 767 C CA . SER A 1 108 ? -12.952 5.429 18.912 1.00 57.72 108 SER A CA 1
ATOM 768 C C . SER A 1 108 ? -14.283 5.914 19.496 1.00 57.72 108 SER A C 1
ATOM 770 O O . SER A 1 108 ? -14.372 7.040 19.982 1.00 57.72 108 SER A O 1
ATOM 772 N N . THR A 1 109 ? -15.317 5.068 19.486 1.00 53.53 109 THR A N 1
ATOM 773 C CA . THR A 1 109 ? -16.659 5.459 19.944 1.00 53.53 109 THR A CA 1
ATOM 774 C C . THR A 1 109 ? -16.891 5.133 21.424 1.00 53.53 109 THR A C 1
ATOM 776 O O . THR A 1 109 ? -17.762 5.734 22.049 1.00 53.53 109 THR A O 1
ATOM 779 N N . GLN A 1 110 ? -16.111 4.220 22.016 1.00 51.88 110 GLN A N 1
ATOM 780 C CA . GLN A 1 110 ? -16.407 3.683 23.350 1.00 51.88 110 GLN A CA 1
ATOM 781 C C . GLN A 1 110 ? -15.584 4.326 24.479 1.00 51.88 110 GLN A C 1
ATOM 783 O O . GLN A 1 110 ? -16.083 4.446 25.598 1.00 51.88 110 GLN A O 1
ATOM 788 N N . ASP A 1 111 ? -14.386 4.841 24.187 1.00 55.81 111 ASP A N 1
ATOM 789 C CA . ASP A 1 111 ? -13.505 5.403 25.223 1.00 55.81 111 ASP A CA 1
ATOM 790 C C . ASP A 1 111 ? -13.764 6.890 25.529 1.00 55.81 111 ASP A C 1
ATOM 792 O O . ASP A 1 111 ? -13.490 7.355 26.637 1.00 55.81 111 ASP A O 1
ATOM 796 N N . GLY A 1 112 ? -14.357 7.640 24.592 1.00 55.16 112 GLY A N 1
ATOM 797 C CA . GLY A 1 112 ? -14.607 9.080 24.754 1.00 55.16 112 GLY A CA 1
ATOM 798 C C . GLY A 1 112 ? -15.644 9.424 25.831 1.00 55.16 112 GLY A C 1
ATOM 799 O O . GLY A 1 112 ? -15.472 10.394 26.561 1.00 55.16 112 GLY A O 1
ATOM 800 N N . TRP A 1 113 ? -16.688 8.606 25.986 1.00 57.59 113 TRP A N 1
ATOM 801 C CA . TRP A 1 113 ? -17.763 8.850 26.960 1.00 57.59 113 TRP A CA 1
ATOM 802 C C . TRP A 1 113 ? -17.417 8.306 28.355 1.00 57.59 113 TRP A C 1
ATOM 804 O O . TRP A 1 113 ? -17.686 8.949 29.368 1.00 57.59 113 TRP A O 1
ATOM 814 N N . ALA A 1 114 ? -16.729 7.160 28.421 1.00 57.50 114 ALA A N 1
ATOM 815 C CA . ALA A 1 114 ? -16.350 6.518 29.684 1.00 57.50 114 ALA A CA 1
ATOM 816 C C . ALA A 1 114 ? -15.249 7.270 30.463 1.00 57.50 114 ALA A C 1
ATOM 818 O O . ALA A 1 114 ? -15.057 7.020 31.663 1.00 57.50 114 ALA A O 1
ATOM 819 N N . ALA A 1 115 ? -14.513 8.160 29.787 1.00 57.34 115 ALA A N 1
ATOM 820 C CA . ALA A 1 115 ? -13.535 9.063 30.386 1.00 57.34 115 ALA A CA 1
ATOM 821 C C . ALA A 1 115 ? -14.177 10.364 30.906 1.00 57.34 115 ALA A C 1
ATOM 823 O O . ALA A 1 115 ? -13.801 10.832 31.982 1.00 57.34 115 ALA A O 1
ATOM 824 N N . SER A 1 116 ? -15.175 10.909 30.200 1.00 62.00 116 SER A N 1
ATOM 825 C CA . SER A 1 116 ? -15.892 12.124 30.614 1.00 62.00 116 SER A CA 1
ATOM 826 C C . SER A 1 116 ? -16.781 11.905 31.843 1.00 62.00 116 SER A C 1
ATOM 828 O O . SER A 1 116 ? -16.799 12.753 32.736 1.00 62.00 116 SER A O 1
ATOM 830 N N . ASP A 1 117 ? -17.432 10.744 31.961 1.00 63.78 117 ASP A N 1
ATOM 831 C CA . ASP A 1 117 ? -18.318 10.453 33.099 1.00 63.78 117 ASP A CA 1
ATOM 832 C C . ASP A 1 117 ? -17.568 10.342 34.438 1.00 63.78 117 ASP A C 1
ATOM 834 O O . ASP A 1 117 ? -18.107 10.685 35.490 1.00 63.78 117 ASP A O 1
ATOM 838 N N . LYS A 1 118 ? -16.290 9.935 34.431 1.00 58.12 118 LYS A N 1
ATOM 839 C CA . LYS A 1 118 ? -15.487 9.845 35.666 1.00 58.12 118 LYS A CA 1
ATOM 840 C C . LYS A 1 118 ? -14.916 11.185 36.139 1.00 58.12 118 LYS A C 1
ATOM 842 O O . LYS A 1 118 ? -14.464 11.261 37.276 1.00 58.12 118 LYS A O 1
ATOM 847 N N . GLN A 1 119 ? -14.927 12.226 35.304 1.00 61.59 119 GLN A N 1
ATOM 848 C CA . GLN A 1 119 ? -14.406 13.555 35.661 1.00 61.59 119 GLN A CA 1
ATOM 849 C C . GLN A 1 119 ? -15.490 14.516 36.178 1.00 61.59 119 GLN A C 1
ATOM 851 O O . GLN A 1 119 ? -15.161 15.480 36.865 1.00 61.59 119 GLN A O 1
ATOM 856 N N . GLY A 1 120 ? -16.772 14.254 35.895 1.00 61.62 120 GLY A N 1
ATOM 857 C CA . GLY A 1 120 ? -17.890 15.109 36.318 1.00 61.62 120 GLY A CA 1
ATOM 858 C C . GLY A 1 120 ? -18.528 14.759 37.669 1.00 61.62 120 GLY A C 1
ATOM 859 O O . GLY A 1 120 ? -19.248 15.583 38.224 1.00 61.62 120 GLY A O 1
ATOM 860 N N . LEU A 1 121 ? -18.283 13.562 38.214 1.00 62.28 121 LEU A N 1
ATOM 861 C CA . LEU A 1 121 ? -19.024 13.040 39.376 1.00 62.28 121 LEU A CA 1
ATOM 862 C C . LEU A 1 121 ? -18.314 13.198 40.735 1.00 62.28 121 LEU A C 1
ATOM 864 O O . LEU A 1 121 ? -18.906 12.865 41.756 1.00 62.28 121 LEU A O 1
ATOM 868 N N . THR A 1 122 ? -17.078 13.711 40.788 1.00 68.56 122 THR A N 1
ATOM 869 C CA . THR A 1 122 ? -16.289 13.791 42.041 1.00 68.56 122 THR A CA 1
ATOM 870 C C . THR A 1 122 ? -15.931 15.213 42.483 1.00 68.56 122 THR A C 1
ATOM 872 O O . THR A 1 122 ? -15.196 15.374 43.450 1.00 68.56 122 THR A O 1
ATOM 875 N N . SER A 1 123 ? -16.408 16.252 41.792 1.00 62.44 123 SER A N 1
ATOM 876 C CA . SER A 1 123 ? -16.118 17.664 42.110 1.00 62.44 123 SER A CA 1
ATOM 877 C C . SER A 1 123 ? -17.244 18.382 42.868 1.00 62.44 123 SER A C 1
ATOM 879 O O . SER A 1 123 ? -17.176 19.593 43.061 1.00 62.44 123 SER A O 1
ATOM 881 N N . SER A 1 124 ? -18.258 17.650 43.335 1.00 60.81 124 SER A N 1
ATOM 882 C CA . SER A 1 124 ? -19.333 18.187 44.175 1.00 60.81 124 SER A CA 1
ATOM 883 C C . SER A 1 124 ? -19.468 17.386 45.469 1.00 60.81 124 SER A C 1
ATOM 885 O O . SER A 1 124 ? -20.414 16.615 45.634 1.00 60.81 124 SER A O 1
ATOM 887 N N . SER A 1 125 ? -18.531 17.594 46.388 1.00 49.94 125 SER A N 1
ATOM 888 C CA . SER A 1 125 ? -18.712 17.347 47.825 1.00 49.94 125 SER A CA 1
ATOM 889 C C . SER A 1 125 ? -17.605 18.026 48.611 1.00 49.94 125 SER A C 1
ATOM 891 O O . SER A 1 125 ? -16.436 17.817 48.217 1.00 49.94 125 SER A O 1
#

Foldseek 3Di:
DDPPVVVVVVVVVVVVVPDDPVRVVVVVVVVVCCVVVVVVVCVVVPPQDKDWLDAQADQVLLVVLVVQCVVVVFDWDADPVSRIIIGRPVCRVVSNVSQVVVCPPVPPPPPPVVVVVVVPPPPPD

Mean predicted aligned error: 15.86 Å

Sequence (125 aa):
MALDTDRMKARVFATLKGFSPSQLVIIGLLSVLGVTGGVFFLRWVSTPTYGVLLAGLDPKDAAAVTAKLGTDGVAYKLSGGGSTVLVPQSSLDKERLSVAAAGLPAGSTQDGWAASDKQGLTSSS